Protein AF-V4QA59-F1 (afdb_monomer)

pLDDT: mean 85.65, std 18.07, range [37.56, 98.44]

Solvent-accessible surface area (backbone atoms only — not comparable to full-atom values): 6102 Å² total; per-residue (Å²): 135,88,81,85,79,88,90,87,81,89,85,83,78,74,70,64,62,62,45,48,57,50,36,52,51,51,51,56,51,48,52,49,55,28,48,52,25,47,52,52,17,49,54,25,42,53,52,18,69,70,37,90,43,71,69,56,16,42,53,26,33,50,52,14,30,51,26,22,44,50,20,19,53,50,25,49,52,47,27,61,65,23,68,82,63,17,70,73,56,20,56,53,27,46,55,50,20,53,54,29,42,53,50,21,51,52,46,40,52,53,36,45,75,76,66,98

Nearest PDB structures (foldseek):
  4tql-assembly1_A  TM=6.045E-01  e=1.015E+00  synthetic construct
  6egc-assembly1_A  TM=5.018E-01  e=4.274E+00  synthetic construct
  3zx6-assembly1_B  TM=3.216E-01  e=5.955E+00  Archaeoglobus fulgidus DSM 4304

Foldseek 3Di:
DDDDDDDPDDPPDPPQVVLAVVLVVLLVVLVVLLVVLQVQLVVLCVQLVVDPDLVSNLVSLVSSLVSLVVSLVSLVVNLVVCVVRPVVSNVVSVVSNVVSVVVSVVSVVVSVVSPD

Radius of gyration: 22.91 Å; Cα contacts (8 Å, |Δi|>4): 107; chains: 1; bounding box: 74×15×67 Å

Mean predicted aligned error: 9.07 Å

Sequence (116 aa):
MRTLLFALSGLLLLPTVATAQSAEFTYNSYKRDIKKQLDYGWEELQAADASSTQEARCRHASSAVYSYKQAAQISETMTQILSHSGGEYHDAAVAMRDAARDVAQTVENLYNQKCG

Secondary structure (DSSP, 8-state):
--PPP----SSS--HHHHHHHHHHHHHHHHHHHHHHHHHHHHHHHHHHHH-SSHHHHHHHHHHHHHHHHHHHHHHHHHHHHHTTT-HHHHHHHHHHHHHHHHHHHHHHHHHHHHH-

Structure (mmCIF, N/CA/C/O backbone):
data_AF-V4QA59-F1
#
_entry.id   AF-V4QA59-F1
#
loop_
_atom_site.group_PDB
_atom_site.id
_atom_site.type_symbol
_atom_site.label_atom_id
_atom_site.label_alt_id
_atom_site.label_comp_id
_atom_site.label_asym_id
_atom_site.label_entity_id
_atom_site.label_seq_id
_atom_site.pdbx_PDB_ins_code
_atom_site.Cartn_x
_atom_site.Cartn_y
_atom_site.Cartn_z
_atom_site.occupancy
_atom_site.B_iso_or_equiv
_atom_site.auth_seq_id
_atom_site.auth_comp_id
_atom_site.auth_asym_id
_atom_site.auth_atom_id
_atom_site.pdbx_PDB_model_num
ATOM 1 N N . MET A 1 1 ? 55.528 -3.907 -46.082 1.00 37.56 1 MET A N 1
ATOM 2 C CA . MET A 1 1 ? 54.963 -3.498 -44.778 1.00 37.56 1 MET A CA 1
ATOM 3 C C . MET A 1 1 ? 53.474 -3.247 -44.976 1.00 37.56 1 MET A C 1
ATOM 5 O O . MET A 1 1 ? 53.131 -2.409 -45.796 1.00 37.56 1 MET A O 1
ATOM 9 N N . ARG A 1 2 ? 52.610 -4.052 -44.343 1.00 40.03 2 ARG A N 1
ATOM 10 C CA . ARG A 1 2 ? 51.141 -3.954 -44.410 1.00 40.03 2 ARG A CA 1
ATOM 11 C C . ARG A 1 2 ? 50.679 -2.945 -43.357 1.00 40.03 2 ARG A C 1
ATOM 13 O O . ARG A 1 2 ? 50.835 -3.210 -42.170 1.00 40.03 2 ARG A O 1
ATOM 20 N N . THR A 1 3 ? 50.165 -1.801 -43.784 1.00 43.47 3 THR A N 1
ATOM 21 C CA . THR A 1 3 ? 49.549 -0.803 -42.905 1.00 43.47 3 THR A CA 1
ATOM 22 C C . THR A 1 3 ? 48.129 -1.229 -42.543 1.00 43.47 3 THR A C 1
ATOM 24 O O . THR A 1 3 ? 47.349 -1.658 -43.391 1.00 43.47 3 THR A O 1
ATOM 27 N N . LEU A 1 4 ? 47.857 -1.163 -41.241 1.00 44.94 4 LEU A N 1
ATOM 28 C CA . LEU A 1 4 ? 46.646 -1.589 -40.557 1.00 44.94 4 LEU A CA 1
ATOM 29 C C . LEU A 1 4 ? 45.399 -0.847 -41.057 1.00 44.94 4 LEU A C 1
ATOM 31 O O . LEU A 1 4 ? 45.304 0.373 -40.958 1.00 44.94 4 LEU A O 1
ATOM 35 N N . LEU A 1 5 ? 44.420 -1.620 -41.517 1.00 51.34 5 LEU A N 1
ATOM 36 C CA . LEU A 1 5 ? 43.001 -1.293 -41.408 1.00 51.34 5 LEU A CA 1
ATOM 37 C C . LEU A 1 5 ? 42.473 -1.933 -40.114 1.00 51.34 5 LEU A C 1
ATOM 39 O O . LEU A 1 5 ? 43.047 -2.915 -39.649 1.00 51.34 5 LEU A O 1
ATOM 43 N N . PHE A 1 6 ? 41.356 -1.405 -39.609 1.00 51.38 6 PHE A N 1
ATOM 44 C CA . PHE A 1 6 ? 40.542 -1.882 -38.476 1.00 51.38 6 PHE A CA 1
ATOM 45 C C . PHE A 1 6 ? 40.873 -1.316 -37.090 1.00 51.38 6 PHE A C 1
ATOM 47 O O . PHE A 1 6 ? 41.522 -1.959 -36.277 1.00 51.38 6 PHE A O 1
ATOM 54 N N . ALA A 1 7 ? 40.294 -0.151 -36.784 1.00 44.59 7 ALA A N 1
ATOM 55 C CA . ALA A 1 7 ? 39.834 0.189 -35.432 1.00 44.59 7 ALA A CA 1
ATOM 56 C C . ALA A 1 7 ? 38.856 1.381 -35.485 1.00 44.59 7 ALA A C 1
ATOM 58 O O . ALA A 1 7 ? 39.140 2.457 -34.972 1.00 44.59 7 ALA A O 1
ATOM 59 N N . LEU A 1 8 ? 37.713 1.231 -36.162 1.00 44.81 8 LEU A N 1
ATOM 60 C CA . LEU A 1 8 ? 36.690 2.286 -36.209 1.00 44.81 8 LEU A CA 1
ATOM 61 C C . LEU A 1 8 ? 35.286 1.673 -36.249 1.00 44.81 8 LEU A C 1
ATOM 63 O O . LEU A 1 8 ? 34.542 1.807 -37.214 1.00 44.81 8 LEU A O 1
ATOM 67 N N . SER A 1 9 ? 34.941 0.904 -35.215 1.00 47.12 9 SER A N 1
ATOM 68 C CA . SER A 1 9 ? 33.585 0.342 -35.062 1.00 47.12 9 SER A CA 1
ATOM 69 C C . SER A 1 9 ? 33.129 0.185 -33.602 1.00 47.12 9 SER A C 1
ATOM 71 O O . SER A 1 9 ? 32.112 -0.443 -33.346 1.00 47.12 9 SER A O 1
ATOM 73 N N . GLY A 1 10 ? 33.849 0.750 -32.626 1.00 46.28 10 GLY A N 1
ATOM 74 C CA . GLY A 1 10 ? 33.591 0.505 -31.197 1.00 46.28 10 GLY A CA 1
ATOM 75 C C . GLY A 1 10 ? 32.707 1.520 -30.460 1.00 46.28 10 GLY A C 1
ATOM 76 O O . GLY A 1 10 ? 32.649 1.456 -29.239 1.00 46.28 10 GLY A O 1
ATOM 77 N N . LEU A 1 11 ? 32.070 2.486 -31.136 1.00 46.62 11 LEU A N 1
ATOM 78 C CA . LEU A 1 11 ? 31.569 3.707 -30.472 1.00 46.62 11 LEU A CA 1
ATOM 79 C C . LEU A 1 11 ? 30.084 4.037 -30.707 1.00 46.62 11 LEU A C 1
ATOM 81 O O . LEU A 1 11 ? 29.709 5.203 -30.675 1.00 46.62 11 LEU A O 1
ATOM 85 N N . LEU A 1 12 ? 29.224 3.035 -30.931 1.00 47.12 12 LEU A N 1
ATOM 86 C CA . LEU A 1 12 ? 27.797 3.274 -31.229 1.00 47.12 12 LEU A CA 1
ATOM 87 C C . LEU A 1 12 ? 26.776 2.462 -30.405 1.00 47.12 12 LEU A C 1
ATOM 89 O O . LEU A 1 12 ? 25.611 2.418 -30.779 1.00 47.12 12 LEU A O 1
ATOM 93 N N . LEU A 1 13 ? 27.149 1.866 -29.263 1.00 51.84 13 LEU A N 1
ATOM 94 C CA . LEU A 1 13 ? 26.211 1.057 -28.450 1.00 51.84 13 LEU A CA 1
ATOM 95 C C . LEU A 1 13 ? 25.981 1.533 -27.002 1.00 51.84 13 LEU A C 1
ATOM 97 O O . LEU A 1 13 ? 25.401 0.799 -26.211 1.00 51.84 13 LEU A O 1
ATOM 101 N N . LEU A 1 14 ? 26.390 2.748 -26.625 1.00 49.91 14 LEU A N 1
ATOM 102 C CA . LEU A 1 14 ? 26.378 3.162 -25.211 1.00 49.91 14 LEU A CA 1
ATOM 103 C C . LEU A 1 14 ? 25.165 3.947 -24.650 1.00 49.91 14 LEU A C 1
ATOM 105 O O . LEU A 1 14 ? 25.214 4.239 -23.457 1.00 49.91 14 LEU A O 1
ATOM 109 N N . PRO A 1 15 ? 24.059 4.262 -25.360 1.00 52.00 15 PRO A N 1
ATOM 110 C CA . PRO A 1 15 ? 22.941 4.935 -24.692 1.00 52.00 15 PRO A CA 1
ATOM 111 C C . PRO A 1 15 ? 22.009 3.986 -23.916 1.00 52.00 15 PRO A C 1
ATOM 113 O O . PRO A 1 15 ? 21.395 4.414 -22.946 1.00 52.00 15 PRO A O 1
ATOM 116 N N . THR A 1 16 ? 21.903 2.705 -24.288 1.00 52.84 16 THR A N 1
ATOM 117 C CA . THR A 1 16 ? 20.863 1.799 -23.752 1.00 52.84 16 THR A CA 1
ATOM 118 C C . THR A 1 16 ? 21.141 1.278 -22.342 1.00 52.84 16 THR A C 1
ATOM 120 O O . THR A 1 16 ? 20.211 1.090 -21.561 1.00 52.84 16 THR A O 1
ATOM 123 N N . VAL A 1 17 ? 22.409 1.064 -21.980 1.00 54.88 17 VAL A N 1
ATOM 124 C CA . VAL A 1 17 ? 22.768 0.500 -20.664 1.00 54.88 17 VAL A CA 1
ATOM 125 C C . VAL A 1 17 ? 22.586 1.536 -19.547 1.00 54.88 17 VAL A C 1
ATOM 127 O O . VAL A 1 17 ? 22.092 1.211 -18.470 1.00 54.88 17 VAL A O 1
ATOM 130 N N . ALA A 1 18 ? 22.913 2.805 -19.819 1.00 58.88 18 ALA A N 1
ATOM 131 C CA . ALA A 1 18 ? 22.778 3.893 -18.850 1.00 58.88 18 ALA A CA 1
ATOM 132 C C . ALA A 1 18 ? 21.308 4.211 -18.517 1.00 58.88 18 ALA A C 1
ATOM 134 O O . ALA A 1 18 ? 20.990 4.515 -17.368 1.00 58.88 18 ALA A O 1
ATOM 135 N N . THR A 1 19 ? 20.401 4.105 -19.495 1.00 58.97 19 THR A N 1
ATOM 136 C CA . THR A 1 19 ? 18.958 4.304 -19.277 1.00 58.97 19 THR A CA 1
ATOM 137 C C . THR A 1 19 ? 18.303 3.129 -18.554 1.00 58.97 19 THR A C 1
ATOM 139 O O . THR A 1 19 ? 17.400 3.337 -17.752 1.00 58.97 19 THR A O 1
ATOM 142 N N . ALA A 1 20 ? 18.768 1.897 -18.787 1.00 60.72 20 ALA A N 1
ATOM 143 C CA . ALA A 1 20 ? 18.256 0.723 -18.078 1.00 60.72 20 ALA A CA 1
ATOM 144 C C . ALA A 1 20 ? 18.639 0.747 -16.586 1.00 60.72 20 ALA A C 1
ATOM 146 O O . ALA A 1 20 ? 17.794 0.504 -15.726 1.00 60.72 20 ALA A O 1
ATOM 147 N N . GLN A 1 21 ? 19.884 1.126 -16.267 1.00 61.06 21 GLN A N 1
ATOM 148 C CA . GLN A 1 21 ? 20.360 1.211 -14.883 1.00 61.06 21 GLN A CA 1
ATOM 149 C C . GLN A 1 21 ? 19.664 2.330 -14.086 1.00 61.06 21 GLN A C 1
ATOM 151 O O . GLN A 1 21 ? 19.443 2.187 -12.882 1.00 61.06 21 GLN A O 1
ATOM 156 N N . SER A 1 22 ? 19.278 3.431 -14.743 1.00 80.62 22 SER A N 1
ATOM 157 C CA . SER A 1 22 ? 18.504 4.494 -14.093 1.00 80.62 22 SER A CA 1
ATOM 158 C C . SER A 1 22 ? 17.048 4.084 -13.850 1.00 80.62 22 SER A C 1
ATOM 160 O O . SER A 1 22 ? 16.535 4.331 -12.760 1.00 80.62 22 SER A O 1
ATOM 162 N N . ALA A 1 23 ? 16.406 3.394 -14.800 1.00 85.81 23 ALA A N 1
ATOM 163 C CA . ALA A 1 23 ? 15.044 2.882 -14.641 1.00 85.81 23 ALA A CA 1
ATOM 164 C C . ALA A 1 23 ? 14.940 1.830 -13.524 1.00 85.81 23 ALA A C 1
ATOM 166 O O . ALA A 1 23 ? 14.039 1.911 -12.688 1.00 85.81 23 ALA A O 1
ATOM 167 N N . GLU A 1 24 ? 15.890 0.894 -13.456 1.00 89.50 24 GLU A N 1
ATOM 168 C CA . GLU A 1 24 ? 15.953 -0.112 -12.391 1.00 89.50 24 GLU A CA 1
ATOM 169 C C . GLU A 1 24 ? 16.120 0.534 -11.009 1.00 89.50 24 GLU A C 1
ATOM 171 O O . GLU A 1 24 ? 15.420 0.179 -10.055 1.00 89.50 24 GLU A O 1
ATOM 176 N N . PHE A 1 25 ? 17.033 1.505 -10.888 1.00 90.62 25 PHE A N 1
ATOM 177 C CA . PHE A 1 25 ? 17.242 2.231 -9.638 1.00 90.62 25 PHE A CA 1
ATOM 178 C C . PHE A 1 25 ? 15.967 2.959 -9.196 1.00 90.62 25 PHE A C 1
ATOM 180 O O . PHE A 1 25 ? 15.550 2.828 -8.042 1.00 90.62 25 PHE A O 1
ATOM 187 N N . THR A 1 26 ? 15.318 3.679 -10.117 1.00 90.81 26 THR A N 1
ATOM 188 C CA . THR A 1 26 ? 14.044 4.356 -9.863 1.00 90.81 26 THR A CA 1
ATOM 189 C C . THR A 1 26 ? 12.985 3.358 -9.401 1.00 90.81 26 THR A C 1
ATOM 191 O O . THR A 1 26 ? 12.420 3.534 -8.321 1.00 90.81 26 THR A O 1
ATOM 194 N N . TYR A 1 27 ? 12.759 2.279 -10.152 1.00 92.94 27 TYR A N 1
ATOM 195 C CA . TYR A 1 27 ? 11.784 1.247 -9.804 1.00 92.94 27 TYR A CA 1
ATOM 196 C C . TYR A 1 27 ? 12.029 0.672 -8.403 1.00 92.94 27 TYR A C 1
ATOM 198 O O . TYR A 1 27 ? 11.120 0.630 -7.575 1.00 92.94 27 TYR A O 1
ATOM 206 N N . ASN A 1 28 ? 13.270 0.291 -8.091 1.00 94.19 28 ASN A N 1
ATOM 207 C CA . ASN A 1 28 ? 13.616 -0.291 -6.796 1.00 94.19 28 ASN A CA 1
ATOM 208 C C . ASN A 1 28 ? 13.488 0.703 -5.629 1.00 94.19 28 ASN A C 1
ATOM 210 O O . ASN A 1 28 ? 13.162 0.286 -4.513 1.00 94.19 28 ASN A O 1
ATOM 214 N N . SER A 1 29 ? 13.721 1.999 -5.862 1.00 95.62 29 SER A N 1
ATOM 215 C CA . SER A 1 29 ? 13.488 3.042 -4.857 1.00 95.62 29 SER A CA 1
ATOM 216 C C . SER A 1 29 ? 11.998 3.164 -4.539 1.00 95.62 29 SER A C 1
ATOM 218 O O . SER A 1 29 ? 11.599 2.981 -3.391 1.00 95.62 29 SER A O 1
ATOM 220 N N . TYR A 1 30 ? 11.162 3.372 -5.559 1.00 96.12 30 TYR A N 1
ATOM 221 C CA . TYR A 1 30 ? 9.714 3.509 -5.382 1.00 96.12 30 TYR A CA 1
ATOM 222 C C . TYR A 1 30 ? 9.082 2.243 -4.800 1.00 96.12 30 TYR A C 1
ATOM 224 O O . TYR A 1 30 ? 8.272 2.323 -3.880 1.00 96.12 30 TYR A O 1
ATOM 232 N N . LYS A 1 31 ? 9.502 1.058 -5.259 1.00 96.62 31 LYS A N 1
ATOM 233 C CA . LYS A 1 31 ? 9.062 -0.230 -4.707 1.00 96.62 31 LYS A CA 1
ATOM 234 C C . LYS A 1 31 ? 9.304 -0.329 -3.199 1.00 96.62 31 LYS A C 1
ATOM 236 O O . LYS A 1 31 ? 8.474 -0.885 -2.481 1.00 96.62 31 LYS A O 1
ATOM 241 N N . ARG A 1 32 ? 10.427 0.200 -2.703 1.00 98.00 32 ARG A N 1
ATOM 242 C CA . ARG A 1 32 ? 10.742 0.218 -1.267 1.00 98.00 32 ARG A CA 1
ATOM 243 C C . ARG A 1 32 ? 9.797 1.131 -0.493 1.00 98.00 32 ARG A C 1
ATOM 245 O O . ARG A 1 32 ? 9.316 0.733 0.565 1.00 98.00 32 ARG A O 1
ATOM 252 N N . ASP A 1 33 ? 9.508 2.310 -1.031 1.00 97.94 33 ASP A N 1
ATOM 253 C CA . ASP A 1 33 ? 8.599 3.270 -0.402 1.00 97.94 33 ASP A CA 1
ATOM 254 C C . ASP A 1 33 ? 7.157 2.755 -0.386 1.00 97.94 33 ASP A C 1
ATOM 256 O O . ASP A 1 33 ? 6.489 2.829 0.645 1.00 97.94 33 ASP A O 1
ATOM 260 N N . ILE A 1 34 ? 6.707 2.141 -1.484 1.00 97.88 34 ILE A N 1
ATOM 261 C CA . ILE A 1 34 ? 5.412 1.453 -1.567 1.00 97.88 34 ILE A CA 1
ATOM 262 C C . ILE A 1 34 ? 5.352 0.353 -0.512 1.00 97.88 34 ILE A C 1
ATOM 264 O O . ILE A 1 34 ? 4.426 0.335 0.293 1.00 97.88 34 ILE A O 1
ATOM 268 N N . LYS A 1 35 ? 6.364 -0.524 -0.456 1.00 97.50 35 LYS A N 1
ATOM 269 C CA . LYS A 1 35 ? 6.423 -1.595 0.545 1.00 97.50 35 LYS A CA 1
ATOM 270 C C . LYS A 1 35 ? 6.334 -1.049 1.969 1.00 97.50 35 LYS A C 1
ATOM 272 O O . LYS A 1 35 ? 5.571 -1.586 2.760 1.00 97.50 35 LYS A O 1
ATOM 277 N N . LYS A 1 36 ? 7.051 0.031 2.283 1.00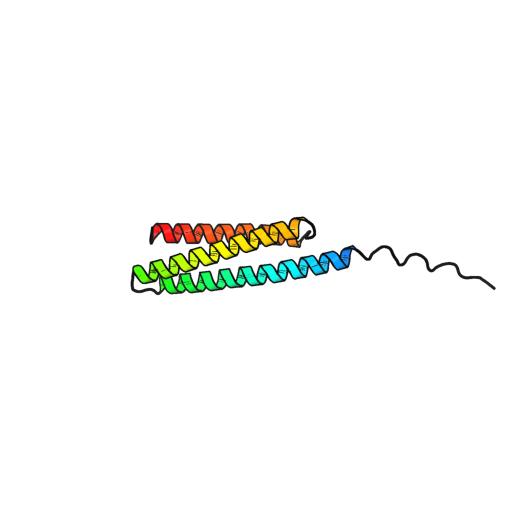 98.25 36 LYS A N 1
ATOM 278 C CA . LYS A 1 36 ? 6.988 0.666 3.604 1.00 98.25 36 LYS A CA 1
ATOM 279 C C . LYS A 1 36 ? 5.562 1.094 3.969 1.00 98.25 36 LYS A C 1
ATOM 281 O O . LYS A 1 36 ? 5.141 0.877 5.099 1.00 98.25 36 LYS A O 1
ATOM 286 N N . GLN A 1 37 ? 4.824 1.684 3.028 1.00 98.38 37 GLN A N 1
ATOM 287 C CA . GLN A 1 37 ? 3.430 2.077 3.260 1.00 98.38 37 GLN A CA 1
ATOM 288 C C . GLN A 1 37 ? 2.494 0.867 3.391 1.00 98.38 37 GLN A C 1
ATOM 290 O O . GLN A 1 37 ? 1.605 0.880 4.237 1.00 98.38 37 GLN A O 1
ATOM 295 N N . LEU A 1 38 ? 2.707 -0.188 2.595 1.00 97.44 38 LEU A N 1
ATOM 296 C CA . LEU A 1 38 ? 1.935 -1.432 2.694 1.00 97.44 38 LEU A CA 1
ATOM 297 C C . LEU A 1 38 ? 2.158 -2.142 4.035 1.00 97.44 38 LEU A C 1
ATOM 299 O O . LEU A 1 38 ? 1.192 -2.602 4.639 1.00 97.44 38 LEU A O 1
ATOM 303 N N . ASP A 1 39 ? 3.408 -2.210 4.498 1.00 98.00 39 ASP A N 1
ATOM 304 C CA . ASP A 1 39 ? 3.769 -2.818 5.781 1.00 98.00 39 ASP A CA 1
ATOM 305 C C . ASP A 1 39 ? 3.135 -2.035 6.939 1.00 98.00 39 ASP A C 1
ATOM 307 O O . ASP A 1 39 ? 2.473 -2.624 7.789 1.00 98.00 39 ASP A O 1
ATOM 311 N N . TYR A 1 40 ? 3.247 -0.703 6.926 1.00 98.31 40 TYR A N 1
ATOM 312 C CA . TYR A 1 40 ? 2.630 0.141 7.951 1.00 98.31 40 TYR A CA 1
ATOM 313 C C . TYR A 1 40 ? 1.094 0.035 7.941 1.00 98.31 40 TYR A C 1
ATOM 315 O O . TYR A 1 40 ? 0.471 -0.136 8.987 1.00 98.31 40 TYR A O 1
ATOM 323 N N . GLY A 1 41 ? 0.467 0.044 6.759 1.00 97.94 41 GLY A N 1
ATOM 324 C CA . GLY A 1 41 ? -0.976 -0.171 6.635 1.00 97.94 41 GLY A CA 1
ATOM 325 C C . GLY A 1 41 ? -1.425 -1.535 7.167 1.00 97.94 41 GLY A C 1
ATOM 326 O O . GLY A 1 41 ? -2.488 -1.640 7.780 1.00 97.94 41 GLY A O 1
ATOM 327 N N . TRP A 1 42 ? -0.602 -2.569 6.985 1.00 97.69 42 TRP A N 1
ATOM 328 C CA . TRP A 1 42 ? -0.870 -3.910 7.493 1.00 97.69 42 TRP A CA 1
ATOM 329 C C . TRP A 1 42 ? -0.782 -3.983 9.021 1.00 97.69 42 TRP A C 1
ATOM 331 O O . TRP A 1 42 ? -1.672 -4.549 9.656 1.00 97.69 42 TRP A O 1
ATOM 341 N N . GLU A 1 43 ? 0.241 -3.372 9.620 1.00 98.38 43 GLU A N 1
ATOM 342 C CA . GLU A 1 43 ? 0.383 -3.270 11.079 1.00 98.38 43 GLU A CA 1
ATOM 343 C C . GLU A 1 43 ? -0.820 -2.554 11.714 1.00 98.38 43 GLU A C 1
ATOM 345 O O . GLU A 1 43 ? -1.377 -3.020 12.710 1.00 98.38 43 GLU A O 1
ATOM 350 N N . GLU A 1 44 ? -1.286 -1.465 11.099 1.00 98.19 44 GLU A N 1
ATOM 351 C CA . GLU A 1 44 ? -2.470 -0.730 11.552 1.00 98.19 44 GLU A CA 1
ATOM 352 C C . GLU A 1 44 ? -3.761 -1.562 11.411 1.00 98.19 44 GLU A C 1
ATOM 354 O O . GLU A 1 44 ? -4.611 -1.531 12.301 1.00 98.19 44 GLU A O 1
ATOM 359 N N . LEU A 1 45 ? -3.914 -2.379 10.359 1.00 96.19 45 LEU A N 1
ATOM 360 C CA . LEU A 1 45 ? -5.045 -3.315 10.259 1.00 96.19 45 LEU A CA 1
ATOM 361 C C . LEU A 1 45 ? -5.030 -4.369 11.367 1.00 96.19 45 LEU A C 1
ATOM 363 O O . LEU A 1 45 ? -6.078 -4.668 11.942 1.00 96.19 45 LEU A O 1
ATOM 367 N N . GLN A 1 46 ? -3.859 -4.919 11.685 1.00 97.81 46 GLN A N 1
ATOM 368 C CA . GLN A 1 46 ? -3.715 -5.869 12.788 1.00 97.81 46 GLN A CA 1
ATOM 369 C C . GLN A 1 46 ? -4.046 -5.210 14.132 1.00 97.81 46 GLN A C 1
ATOM 371 O O . GLN A 1 46 ? -4.756 -5.797 14.950 1.00 97.81 46 GLN A O 1
ATOM 376 N N . ALA A 1 47 ? -3.602 -3.969 14.345 1.00 97.38 47 ALA A N 1
ATOM 377 C CA . ALA A 1 47 ? -3.950 -3.194 15.532 1.00 97.38 47 ALA A CA 1
ATOM 378 C C . ALA A 1 47 ? -5.459 -2.896 15.609 1.00 97.38 47 ALA A C 1
ATOM 380 O O . ALA A 1 47 ? -6.048 -2.953 16.692 1.00 97.38 47 ALA A O 1
ATOM 381 N N . ALA A 1 48 ? -6.112 -2.631 14.474 1.00 95.88 48 ALA A N 1
ATOM 382 C CA . ALA A 1 48 ? -7.559 -2.446 14.410 1.00 95.88 48 ALA A CA 1
ATOM 383 C C . ALA A 1 48 ? -8.321 -3.726 14.796 1.00 95.88 48 ALA A C 1
ATOM 385 O O . ALA A 1 48 ? -9.303 -3.657 15.541 1.00 95.88 48 ALA A O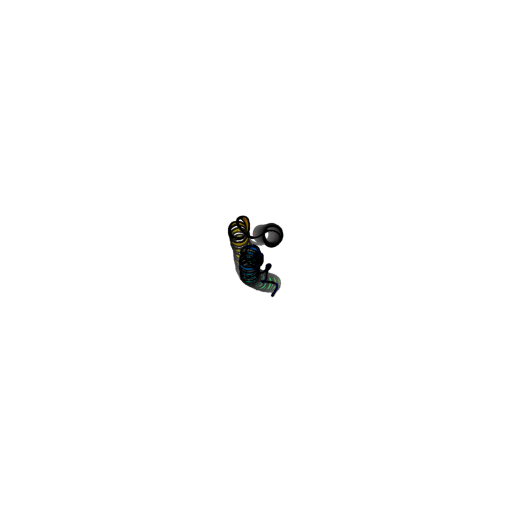 1
ATOM 386 N N . ASP A 1 49 ? -7.866 -4.889 14.328 1.00 95.38 49 ASP A N 1
ATOM 387 C CA . ASP A 1 49 ? -8.472 -6.184 14.655 1.00 95.38 49 ASP A CA 1
ATOM 388 C C . ASP A 1 49 ? -8.288 -6.547 16.137 1.00 95.38 49 ASP A C 1
ATOM 390 O O . ASP A 1 49 ? -9.242 -6.932 16.813 1.00 95.38 49 ASP A O 1
ATOM 394 N N . ALA A 1 50 ? -7.093 -6.302 16.681 1.00 96.88 50 ALA A N 1
ATOM 395 C CA . ALA A 1 50 ? -6.773 -6.527 18.090 1.00 96.88 50 ALA A CA 1
ATOM 396 C C . ALA A 1 50 ? -7.425 -5.512 19.053 1.00 96.88 50 ALA A C 1
ATOM 398 O O . ALA A 1 50 ? -7.389 -5.699 20.272 1.00 96.88 50 ALA A O 1
ATOM 399 N N . SER A 1 51 ? -8.004 -4.423 18.539 1.00 96.94 51 SER A N 1
ATOM 400 C CA . SER A 1 51 ? -8.586 -3.366 19.367 1.00 96.94 51 SER A CA 1
ATOM 401 C C . SER A 1 51 ? -9.844 -3.835 20.104 1.00 96.94 51 SER A C 1
ATOM 403 O O . SER A 1 51 ? -10.802 -4.337 19.505 1.00 96.94 51 SER A O 1
ATOM 405 N N . SER A 1 52 ? -9.866 -3.585 21.416 1.00 95.88 52 SER A N 1
ATOM 406 C CA . SER A 1 52 ? -10.983 -3.909 22.314 1.00 95.88 52 SER A CA 1
ATOM 407 C C . SER A 1 52 ? -12.096 -2.859 22.322 1.00 95.88 52 SER A C 1
ATOM 409 O O . SER A 1 52 ? -13.208 -3.154 22.758 1.00 95.88 52 SER A O 1
ATOM 411 N N . THR A 1 53 ? -11.826 -1.645 21.834 1.00 96.62 53 THR A N 1
ATOM 412 C CA . THR A 1 53 ? -12.818 -0.570 21.720 1.00 96.62 53 THR A CA 1
ATOM 413 C C . THR A 1 53 ? -13.075 -0.221 20.260 1.00 96.62 53 THR A C 1
ATOM 415 O O . THR A 1 53 ? -12.181 -0.295 19.412 1.00 96.62 53 THR A O 1
ATOM 418 N N . GLN A 1 54 ? -14.312 0.180 19.963 1.00 94.19 54 GLN A N 1
ATOM 419 C CA . GLN A 1 54 ? -14.694 0.623 18.622 1.00 94.19 54 GLN A CA 1
ATOM 420 C C . GLN A 1 54 ? -13.905 1.867 18.194 1.00 94.19 54 GLN A C 1
ATOM 422 O O . GLN A 1 54 ? -13.446 1.937 17.059 1.00 94.19 54 GLN A O 1
ATOM 427 N N . GLU A 1 55 ? -13.692 2.814 19.110 1.00 96.00 55 GLU A N 1
ATOM 428 C CA . GLU A 1 55 ? -12.922 4.032 18.845 1.00 96.00 55 GLU A CA 1
ATOM 429 C C . GLU A 1 55 ? -11.478 3.718 18.425 1.00 96.00 55 GLU A C 1
ATOM 431 O O . GLU A 1 55 ? -11.020 4.188 17.382 1.00 96.00 55 GLU A O 1
ATOM 436 N N . ALA A 1 56 ? -10.775 2.864 19.180 1.00 96.06 56 ALA A N 1
ATOM 437 C CA . ALA A 1 56 ? -9.410 2.467 18.841 1.00 96.06 56 ALA A CA 1
ATOM 438 C C . ALA A 1 56 ? -9.363 1.707 17.509 1.00 96.06 56 ALA A C 1
ATOM 440 O O . ALA A 1 56 ? -8.534 2.022 16.654 1.00 96.06 56 ALA A O 1
ATOM 441 N N . ARG A 1 57 ? -10.305 0.776 17.294 1.00 95.75 57 ARG A N 1
ATOM 442 C CA . ARG A 1 57 ? -10.433 0.037 16.033 1.00 95.75 57 ARG A CA 1
ATOM 443 C C . ARG A 1 57 ? -10.555 0.978 14.842 1.00 95.75 57 ARG A C 1
ATOM 445 O O . ARG A 1 57 ? -9.827 0.816 13.867 1.00 95.75 57 ARG A O 1
ATOM 452 N N . CYS A 1 58 ? -11.455 1.955 14.914 1.00 95.75 58 CYS A N 1
ATOM 453 C CA . CYS A 1 58 ? -11.699 2.866 13.802 1.00 95.75 58 CYS A CA 1
ATOM 454 C C . CYS A 1 58 ? -10.544 3.845 13.582 1.00 95.75 58 CYS A C 1
ATOM 456 O O . CYS A 1 58 ? -10.225 4.143 12.433 1.00 95.75 58 CYS A O 1
ATOM 458 N N . ARG A 1 59 ? -9.843 4.265 14.643 1.00 96.94 59 ARG A N 1
ATOM 459 C CA . ARG A 1 59 ? -8.605 5.043 14.505 1.00 96.94 59 ARG A CA 1
ATOM 460 C C . ARG A 1 59 ? -7.543 4.271 13.717 1.00 96.94 59 ARG A C 1
ATOM 462 O O . ARG A 1 59 ? -7.015 4.792 12.742 1.00 96.94 59 ARG A O 1
ATOM 469 N N . HIS A 1 60 ? -7.264 3.031 14.116 1.00 97.56 60 HIS A N 1
ATOM 470 C CA . HIS A 1 60 ? -6.279 2.176 13.450 1.00 97.56 60 HIS A CA 1
ATOM 471 C C . HIS A 1 60 ? -6.694 1.831 12.011 1.00 97.56 60 HIS A C 1
ATOM 473 O O . HIS A 1 60 ? -5.901 1.953 11.082 1.00 97.56 60 HIS A O 1
ATOM 479 N N . ALA A 1 61 ? -7.970 1.511 11.782 1.00 96.25 61 ALA A N 1
ATOM 480 C CA . ALA A 1 61 ? -8.474 1.249 10.438 1.00 96.25 61 ALA A CA 1
ATOM 481 C C . ALA A 1 61 ? -8.384 2.492 9.525 1.00 96.25 61 ALA A C 1
ATOM 483 O O . ALA A 1 61 ? -8.012 2.362 8.361 1.00 96.25 61 ALA A O 1
ATOM 484 N N . SER A 1 62 ? -8.630 3.701 10.045 1.00 96.69 62 SER A N 1
ATOM 485 C CA . SER A 1 62 ? -8.413 4.947 9.295 1.00 96.69 62 SER A CA 1
ATOM 486 C C . SER A 1 62 ? -6.934 5.165 8.947 1.00 96.69 62 SER A C 1
ATOM 488 O O . SER A 1 62 ? -6.627 5.583 7.828 1.00 96.69 62 SER A O 1
ATOM 490 N N . SER A 1 63 ? -6.009 4.878 9.870 1.00 97.88 63 SER A N 1
ATOM 491 C CA . SER A 1 63 ? -4.560 4.944 9.610 1.00 97.88 63 SER A CA 1
ATOM 492 C C . SER A 1 63 ? -4.121 3.933 8.548 1.00 97.88 63 SER A C 1
ATOM 494 O O . SER A 1 63 ? -3.316 4.259 7.669 1.00 97.88 63 SER A O 1
ATOM 496 N N . ALA A 1 64 ? -4.689 2.725 8.570 1.00 97.69 64 ALA A N 1
ATOM 497 C CA . ALA A 1 64 ? -4.455 1.726 7.538 1.00 97.69 64 ALA A CA 1
ATOM 498 C C . ALA A 1 64 ? -4.913 2.220 6.159 1.00 97.69 64 ALA A C 1
ATOM 500 O O . ALA A 1 64 ? -4.130 2.191 5.210 1.00 97.69 64 ALA A O 1
ATOM 501 N N . VAL A 1 65 ? -6.146 2.739 6.052 1.00 97.50 65 VAL A N 1
ATOM 502 C CA . VAL A 1 65 ? -6.677 3.319 4.803 1.00 97.50 65 VAL A CA 1
ATOM 503 C C . VAL A 1 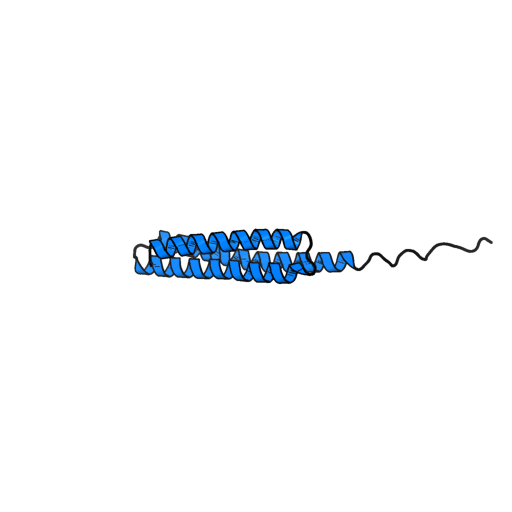65 ? -5.750 4.404 4.266 1.00 97.50 65 VAL A C 1
ATOM 505 O O . VAL A 1 65 ? -5.413 4.388 3.081 1.00 97.50 65 VAL A O 1
ATOM 508 N N . TYR A 1 66 ? -5.306 5.326 5.125 1.00 97.69 66 TYR A N 1
ATOM 509 C CA . TYR A 1 66 ? -4.371 6.379 4.734 1.00 97.69 66 TYR A CA 1
ATOM 510 C C . TYR A 1 66 ? -3.086 5.799 4.128 1.00 97.69 66 TYR A C 1
ATOM 512 O O . TYR A 1 66 ? -2.685 6.184 3.031 1.00 97.69 66 TYR A O 1
ATOM 520 N N . SER A 1 67 ? -2.482 4.819 4.795 1.00 98.25 67 SER A N 1
ATOM 521 C CA . SER A 1 67 ? -1.219 4.205 4.369 1.00 98.25 67 SER A CA 1
ATOM 522 C C . SER A 1 67 ? -1.349 3.483 3.028 1.00 98.25 67 SER A C 1
ATOM 524 O O . SER A 1 67 ? -0.528 3.676 2.130 1.00 98.25 67 SER A O 1
ATOM 526 N N . TYR A 1 68 ? -2.426 2.720 2.827 1.00 97.69 68 TYR A N 1
ATOM 527 C CA . TYR A 1 68 ? -2.678 2.073 1.540 1.00 97.69 68 TYR A CA 1
ATOM 528 C C . TYR A 1 68 ? -2.960 3.082 0.417 1.00 97.69 68 TYR A C 1
ATOM 530 O O . TYR A 1 68 ? -2.474 2.897 -0.700 1.00 97.69 68 TYR A O 1
ATOM 538 N N . LYS A 1 69 ? -3.657 4.193 0.698 1.00 97.88 69 LYS A N 1
ATOM 539 C CA . LYS A 1 69 ? -3.820 5.289 -0.273 1.00 97.88 69 LYS A CA 1
ATOM 540 C C . LYS A 1 69 ? -2.484 5.942 -0.635 1.00 97.88 69 LYS A C 1
ATOM 542 O O . LYS A 1 69 ? -2.252 6.213 -1.812 1.00 97.88 69 LYS A O 1
ATOM 547 N N . GLN A 1 70 ? -1.580 6.127 0.329 1.00 98.44 70 GLN A N 1
ATOM 548 C CA . GLN A 1 70 ? -0.222 6.604 0.050 1.00 98.44 70 GLN A CA 1
ATOM 549 C C . GLN A 1 70 ? 0.547 5.618 -0.840 1.00 98.44 70 GLN A C 1
ATOM 551 O O . GLN A 1 70 ? 1.189 6.039 -1.800 1.00 98.44 70 GLN A O 1
ATOM 556 N N . ALA A 1 71 ? 0.454 4.308 -0.579 1.00 97.81 71 ALA A N 1
ATOM 557 C CA . ALA A 1 71 ? 1.068 3.285 -1.430 1.00 97.81 71 ALA A CA 1
ATOM 558 C C . ALA A 1 71 ? 0.564 3.378 -2.884 1.00 97.81 71 ALA A C 1
ATOM 560 O O . ALA A 1 71 ? 1.368 3.375 -3.820 1.00 97.81 71 ALA A O 1
ATOM 561 N N . ALA A 1 72 ? -0.751 3.541 -3.070 1.00 97.75 72 ALA A N 1
ATOM 562 C CA . ALA A 1 72 ? -1.362 3.738 -4.382 1.00 97.75 72 ALA A CA 1
ATOM 563 C C . ALA A 1 72 ? -0.839 5.012 -5.078 1.00 97.75 72 ALA A C 1
ATOM 565 O O . ALA A 1 72 ? -0.373 4.944 -6.213 1.00 97.75 72 ALA A O 1
ATOM 566 N N . GLN A 1 73 ? -0.791 6.155 -4.395 1.00 98.06 73 GLN A N 1
ATOM 567 C CA . GLN A 1 73 ? -0.276 7.405 -4.978 1.00 98.06 73 GLN A CA 1
ATOM 568 C C . GLN A 1 73 ? 1.208 7.326 -5.377 1.00 98.06 73 GLN A C 1
ATOM 570 O O . GLN A 1 73 ? 1.610 7.805 -6.443 1.00 98.06 73 GLN A O 1
ATOM 575 N N . ILE A 1 74 ? 2.043 6.694 -4.547 1.00 97.25 74 ILE A N 1
ATOM 576 C CA . ILE A 1 74 ? 3.469 6.500 -4.848 1.00 97.25 74 ILE A CA 1
ATOM 577 C C . ILE A 1 74 ? 3.626 5.615 -6.093 1.00 97.25 74 ILE A C 1
ATOM 579 O O . ILE A 1 74 ? 4.436 5.915 -6.972 1.00 97.25 74 ILE A O 1
ATOM 583 N N . SER A 1 75 ? 2.824 4.555 -6.209 1.00 95.75 75 SER A N 1
ATOM 584 C CA . SER A 1 75 ? 2.838 3.668 -7.377 1.00 95.75 75 SER A CA 1
ATOM 585 C C . SER A 1 75 ? 2.353 4.342 -8.670 1.00 95.75 75 SER A C 1
ATOM 587 O O . SER A 1 75 ? 2.896 4.077 -9.7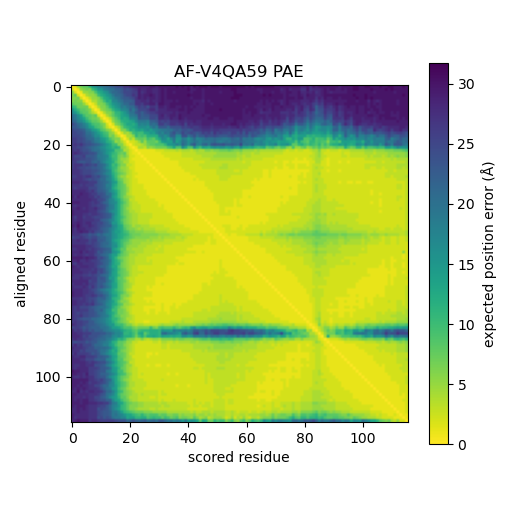47 1.00 95.75 75 SER A O 1
ATOM 589 N N . GLU A 1 76 ? 1.406 5.281 -8.584 1.00 96.25 76 GLU A N 1
ATOM 590 C CA . GLU A 1 76 ? 1.001 6.122 -9.717 1.00 96.25 76 GLU A CA 1
ATOM 591 C C . GLU A 1 76 ? 2.156 7.010 -10.183 1.00 96.25 76 GLU A C 1
ATOM 593 O O . GLU A 1 76 ? 2.454 7.064 -11.377 1.00 96.25 76 GLU A O 1
ATOM 598 N N . THR A 1 77 ? 2.863 7.633 -9.237 1.00 94.81 77 THR A N 1
ATOM 599 C CA . THR A 1 77 ? 4.040 8.465 -9.526 1.00 94.81 77 THR A CA 1
ATOM 600 C C . THR A 1 77 ? 5.150 7.644 -10.186 1.00 94.81 77 THR A C 1
ATOM 602 O O . THR A 1 77 ? 5.705 8.052 -11.207 1.00 94.81 77 THR A O 1
ATOM 605 N N . MET A 1 78 ? 5.437 6.450 -9.657 1.00 94.50 78 MET A N 1
ATOM 606 C CA . MET A 1 78 ? 6.397 5.514 -10.249 1.00 94.50 78 MET A CA 1
ATOM 607 C C . MET A 1 78 ? 6.034 5.184 -11.705 1.00 94.50 78 MET A C 1
ATOM 609 O O . MET A 1 78 ? 6.896 5.220 -12.583 1.00 94.50 78 MET A O 1
ATOM 613 N N . THR A 1 79 ? 4.754 4.909 -11.972 1.00 93.69 79 THR A N 1
ATOM 614 C CA . THR A 1 79 ? 4.255 4.585 -13.317 1.00 93.69 79 THR A CA 1
ATOM 615 C C . THR A 1 79 ? 4.454 5.747 -14.292 1.00 93.69 79 THR A C 1
ATOM 617 O O . THR A 1 79 ? 4.901 5.530 -15.419 1.00 93.69 79 THR A O 1
ATOM 620 N N . GLN A 1 80 ? 4.157 6.979 -13.861 1.00 92.00 80 GLN A N 1
ATOM 621 C CA . GLN A 1 80 ? 4.345 8.185 -14.674 1.00 92.00 80 GLN A CA 1
ATOM 622 C C . GLN A 1 80 ? 5.818 8.390 -15.038 1.00 92.00 80 GLN A C 1
ATOM 624 O O . GLN A 1 80 ? 6.133 8.596 -16.208 1.00 92.00 80 GLN A O 1
ATOM 629 N N . ILE A 1 81 ? 6.726 8.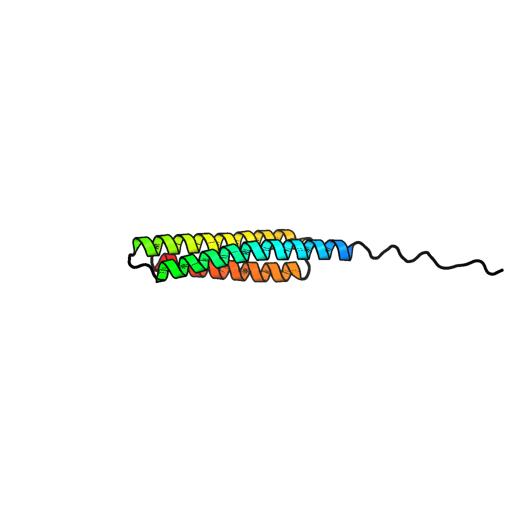258 -14.068 1.00 89.50 81 ILE A N 1
ATOM 630 C CA . ILE A 1 81 ? 8.167 8.434 -14.296 1.00 89.50 81 ILE A CA 1
ATOM 631 C C . ILE A 1 81 ? 8.707 7.370 -15.255 1.00 89.50 81 ILE A C 1
ATOM 633 O O . ILE A 1 81 ? 9.433 7.693 -16.194 1.00 89.50 81 ILE A O 1
ATOM 637 N N . LEU A 1 82 ? 8.331 6.105 -15.054 1.00 90.00 82 LEU A N 1
ATOM 638 C CA . LEU A 1 82 ? 8.838 4.996 -15.863 1.00 90.00 82 LEU A CA 1
ATOM 639 C C . LEU A 1 82 ? 8.194 4.911 -17.254 1.00 90.00 82 LEU A C 1
ATOM 641 O O . LEU A 1 82 ? 8.719 4.206 -18.110 1.00 90.00 82 LEU A O 1
ATOM 645 N N . SER A 1 83 ? 7.116 5.653 -17.530 1.00 86.81 83 SER A N 1
ATOM 646 C CA . SER A 1 83 ? 6.472 5.667 -18.855 1.00 86.81 83 SER A CA 1
ATOM 647 C C . SER A 1 83 ? 7.384 6.163 -19.987 1.00 86.81 83 SER A C 1
ATOM 649 O O . SER A 1 83 ? 7.188 5.799 -21.145 1.00 86.81 83 SER A O 1
ATOM 651 N N . HIS A 1 84 ? 8.407 6.960 -19.665 1.00 75.31 84 HIS A N 1
ATOM 652 C CA . HIS A 1 84 ? 9.282 7.593 -20.656 1.00 75.31 84 HIS A CA 1
ATOM 653 C C . HIS A 1 84 ? 10.600 6.845 -20.911 1.00 75.31 84 HIS A C 1
ATOM 655 O O . HIS A 1 84 ? 11.295 7.150 -21.879 1.00 75.31 84 HIS A O 1
ATOM 661 N N . SER A 1 85 ? 10.969 5.888 -20.057 1.00 65.56 85 SER A N 1
ATOM 662 C CA . SER A 1 85 ? 12.303 5.263 -20.074 1.00 65.56 85 SER A CA 1
ATOM 663 C C . SER A 1 85 ? 12.339 3.823 -19.551 1.00 65.56 85 SER A C 1
ATOM 665 O O . SER A 1 85 ? 13.408 3.218 -19.507 1.00 65.56 85 SER A O 1
ATOM 667 N N . GLY A 1 86 ? 11.193 3.275 -19.136 1.00 62.62 86 GLY A N 1
ATOM 668 C CA . GLY A 1 86 ? 11.140 2.138 -18.226 1.00 62.62 86 GLY A CA 1
ATOM 669 C C . GLY A 1 86 ? 10.863 0.771 -18.831 1.00 62.62 86 GLY A C 1
ATOM 670 O O . GLY A 1 86 ? 11.003 -0.177 -18.080 1.00 62.62 86 GLY A O 1
ATOM 671 N N . GLY A 1 87 ? 10.491 0.620 -20.110 1.00 76.62 87 GLY A N 1
ATOM 672 C CA . GLY A 1 87 ? 10.259 -0.697 -20.741 1.00 76.62 87 GLY A CA 1
ATOM 673 C C . GLY A 1 87 ? 9.569 -1.718 -19.814 1.00 76.62 87 GLY A C 1
ATOM 674 O O . GLY A 1 87 ? 8.455 -1.485 -19.359 1.00 76.62 87 GLY A O 1
ATOM 675 N N . GLU A 1 88 ? 10.276 -2.794 -19.453 1.00 81.44 88 GLU A N 1
ATOM 676 C CA . GLU A 1 88 ? 9.812 -3.831 -18.509 1.00 81.44 88 GLU A CA 1
ATOM 677 C C . GLU A 1 88 ? 9.457 -3.313 -17.096 1.00 81.44 88 GLU A C 1
ATOM 679 O O . GLU A 1 88 ? 8.518 -3.795 -16.461 1.00 81.44 88 GLU A O 1
ATOM 684 N N . TYR A 1 89 ? 10.166 -2.296 -16.600 1.00 88.81 89 TYR A N 1
ATOM 685 C CA . TYR A 1 89 ? 9.887 -1.657 -15.314 1.00 88.81 89 TYR A CA 1
ATOM 686 C C . TYR A 1 89 ? 8.618 -0.809 -15.355 1.00 88.81 89 TYR A C 1
ATOM 688 O O . TYR A 1 89 ? 7.989 -0.627 -14.314 1.00 88.81 89 TYR A O 1
ATOM 696 N N . HIS A 1 90 ? 8.221 -0.302 -16.527 1.00 89.94 90 HIS A N 1
ATOM 697 C CA . HIS A 1 90 ? 6.936 0.376 -16.666 1.00 89.94 90 HIS A CA 1
ATOM 698 C C . HIS A 1 90 ? 5.781 -0.612 -16.481 1.00 89.94 90 HIS A C 1
ATOM 700 O O . HIS A 1 90 ? 4.898 -0.348 -15.670 1.00 89.94 90 HIS A O 1
ATOM 706 N N . ASP A 1 91 ? 5.824 -1.774 -17.137 1.00 90.44 91 ASP A N 1
ATOM 707 C CA . ASP A 1 91 ? 4.787 -2.805 -16.992 1.00 90.44 91 ASP A CA 1
ATOM 708 C C . ASP A 1 91 ? 4.706 -3.320 -15.546 1.00 90.44 91 ASP A C 1
ATOM 710 O O . ASP A 1 91 ? 3.621 -3.431 -14.969 1.00 90.44 91 ASP A O 1
ATOM 714 N N . ALA A 1 92 ? 5.860 -3.553 -14.911 1.00 90.88 92 ALA A N 1
ATOM 715 C CA . ALA A 1 92 ? 5.918 -3.915 -13.496 1.00 90.88 92 ALA A CA 1
ATOM 716 C C . ALA A 1 92 ? 5.355 -2.807 -12.583 1.00 90.88 92 ALA A C 1
ATOM 718 O O . ALA A 1 92 ? 4.670 -3.098 -11.599 1.00 90.88 92 ALA A O 1
ATOM 719 N N . ALA A 1 93 ? 5.614 -1.536 -12.906 1.00 93.31 93 ALA A N 1
ATOM 720 C CA . ALA A 1 93 ? 5.066 -0.399 -12.176 1.00 93.31 93 ALA A CA 1
ATOM 721 C C . ALA A 1 93 ? 3.545 -0.277 -12.334 1.00 93.31 93 ALA A C 1
ATOM 723 O O . ALA A 1 93 ? 2.862 -0.034 -11.340 1.00 93.31 93 ALA A O 1
ATOM 724 N N . VAL A 1 94 ? 3.012 -0.516 -13.537 1.00 94.38 94 VAL A N 1
ATOM 725 C CA . VAL A 1 94 ? 1.567 -0.564 -13.805 1.00 94.38 94 VAL A CA 1
ATOM 726 C C . VAL A 1 94 ? 0.904 -1.665 -12.978 1.00 94.38 94 VAL A C 1
ATOM 728 O O . VAL A 1 94 ? -0.063 -1.391 -12.271 1.00 94.38 94 VAL A O 1
ATOM 731 N N . ALA A 1 95 ? 1.458 -2.881 -12.985 1.00 94.19 95 ALA A N 1
ATOM 732 C CA . ALA A 1 95 ? 0.920 -3.989 -12.196 1.00 94.19 95 ALA A CA 1
ATOM 733 C C . ALA A 1 95 ? 0.921 -3.680 -10.689 1.00 94.19 95 ALA A C 1
ATOM 735 O O . ALA A 1 95 ? -0.050 -3.955 -9.984 1.00 94.19 95 ALA A O 1
ATOM 736 N N . MET A 1 96 ? 1.995 -3.062 -10.188 1.00 93.81 96 MET A N 1
ATOM 737 C CA . MET A 1 96 ? 2.082 -2.643 -8.789 1.00 93.81 96 MET A CA 1
ATOM 738 C C . MET A 1 96 ? 1.074 -1.542 -8.452 1.00 93.81 96 MET A C 1
ATOM 740 O O . MET A 1 96 ? 0.496 -1.562 -7.366 1.00 93.81 96 MET A O 1
ATOM 744 N N . ARG A 1 97 ? 0.847 -0.603 -9.376 1.00 96.19 97 ARG A N 1
ATOM 745 C CA . ARG A 1 97 ? -0.146 0.460 -9.222 1.00 96.19 97 ARG A CA 1
ATOM 746 C C . ARG A 1 97 ? -1.548 -0.094 -9.089 1.00 96.19 97 ARG A C 1
ATOM 748 O O . ARG A 1 97 ? -2.266 0.283 -8.166 1.00 96.19 97 ARG A O 1
ATOM 755 N N . ASP A 1 98 ? -1.924 -0.986 -9.991 1.00 96.38 98 ASP A N 1
ATOM 756 C CA . ASP A 1 98 ? -3.267 -1.551 -9.999 1.00 96.38 98 ASP A CA 1
ATOM 757 C C . ASP A 1 98 ? -3.499 -2.383 -8.727 1.00 96.38 98 ASP A C 1
ATOM 759 O O . ASP A 1 98 ? -4.491 -2.177 -8.032 1.00 96.38 98 ASP A O 1
ATOM 763 N N . ALA A 1 99 ? -2.511 -3.186 -8.311 1.00 94.88 99 ALA A N 1
ATOM 764 C CA . ALA A 1 99 ? -2.569 -3.914 -7.043 1.00 94.88 99 ALA A CA 1
ATOM 765 C C . ALA A 1 99 ? -2.674 -2.989 -5.813 1.00 94.88 99 ALA A C 1
ATOM 767 O O . ALA A 1 99 ? -3.466 -3.246 -4.907 1.00 94.88 99 ALA A O 1
ATOM 768 N N . ALA A 1 100 ? -1.897 -1.901 -5.757 1.00 94.31 100 ALA A N 1
ATOM 769 C CA . ALA A 1 100 ? -1.946 -0.961 -4.637 1.00 94.31 100 ALA A CA 1
ATOM 770 C C . ALA A 1 100 ? -3.301 -0.237 -4.550 1.00 94.31 100 ALA A C 1
ATOM 772 O O . ALA A 1 100 ? -3.825 -0.042 -3.451 1.00 94.31 100 ALA A O 1
ATOM 773 N N . ARG A 1 101 ? -3.892 0.119 -5.698 1.00 96.88 101 ARG A N 1
ATOM 774 C CA . ARG A 1 101 ? -5.234 0.715 -5.774 1.00 96.88 101 ARG A CA 1
ATOM 775 C C . ARG A 1 101 ? -6.313 -0.254 -5.304 1.00 96.88 101 ARG A C 1
ATOM 777 O O . ARG A 1 101 ? -7.157 0.146 -4.505 1.00 96.88 101 ARG A O 1
ATOM 784 N N . ASP A 1 102 ? -6.251 -1.511 -5.731 1.00 97.38 102 ASP A N 1
ATOM 785 C CA . ASP A 1 102 ? -7.206 -2.542 -5.318 1.00 97.38 102 ASP A CA 1
ATOM 786 C C . ASP A 1 102 ? -7.167 -2.779 -3.804 1.00 97.38 102 ASP A C 1
ATOM 788 O O . ASP A 1 102 ? -8.213 -2.842 -3.149 1.00 97.38 102 ASP A O 1
ATOM 792 N N . VAL A 1 103 ? -5.966 -2.847 -3.219 1.00 94.25 103 VAL A N 1
ATOM 793 C CA . VAL A 1 103 ? -5.805 -2.981 -1.765 1.00 94.25 103 VAL A CA 1
ATOM 794 C C . VAL A 1 103 ? -6.355 -1.752 -1.043 1.00 94.25 103 VAL A C 1
ATOM 796 O O . VAL A 1 103 ? -7.142 -1.904 -0.109 1.00 94.25 103 VAL A O 1
ATOM 799 N N . ALA A 1 104 ? -6.004 -0.540 -1.486 1.00 95.75 104 ALA A N 1
ATOM 800 C CA . ALA A 1 104 ? -6.494 0.694 -0.876 1.00 95.75 104 ALA A CA 1
ATOM 801 C C . ALA A 1 104 ? -8.026 0.777 -0.900 1.00 95.75 104 ALA A C 1
ATOM 803 O O . ALA A 1 104 ? -8.639 1.064 0.129 1.00 95.75 104 ALA A O 1
ATOM 804 N N . GLN A 1 105 ? -8.644 0.452 -2.038 1.00 97.44 105 GLN A N 1
ATOM 805 C CA . GLN A 1 105 ? -10.097 0.441 -2.178 1.00 97.44 105 GLN A CA 1
ATOM 806 C C . GLN A 1 105 ? -10.748 -0.629 -1.297 1.00 97.44 105 GLN A C 1
ATOM 808 O O . GLN A 1 105 ? -11.769 -0.375 -0.66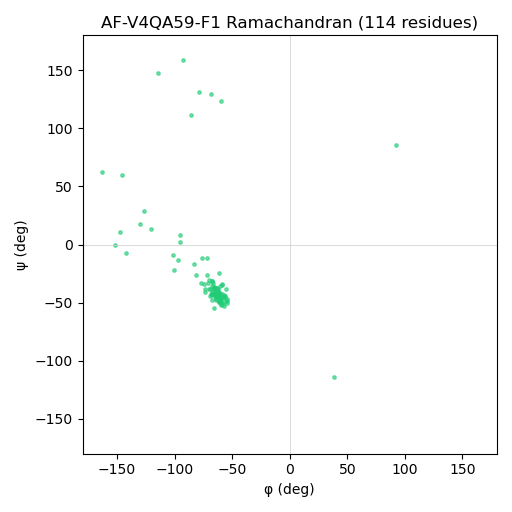0 1.00 97.44 105 GLN A O 1
ATOM 813 N N . THR A 1 106 ? -10.164 -1.827 -1.236 1.00 96.38 106 THR A N 1
ATOM 814 C CA . THR A 1 106 ? -10.681 -2.924 -0.406 1.00 96.38 106 THR A CA 1
ATOM 815 C C . THR A 1 106 ? -10.659 -2.550 1.073 1.00 96.38 106 THR A C 1
ATOM 817 O O . THR A 1 106 ? -11.645 -2.756 1.782 1.00 96.38 106 THR A O 1
ATOM 820 N N . VAL A 1 107 ? -9.557 -1.960 1.537 1.00 93.88 107 VAL A N 1
ATOM 821 C CA . VAL A 1 107 ? -9.397 -1.547 2.934 1.00 93.88 107 VAL A CA 1
ATOM 822 C C . VAL A 1 107 ? -10.299 -0.359 3.269 1.00 93.88 107 VAL A C 1
ATOM 824 O O . VAL A 1 107 ? -10.914 -0.352 4.333 1.00 93.88 107 VAL A O 1
ATOM 827 N N . GLU A 1 108 ? -10.470 0.596 2.353 1.00 96.38 108 GLU A N 1
ATOM 828 C CA . GLU A 1 108 ? -11.437 1.691 2.504 1.00 96.38 108 GLU A CA 1
ATOM 829 C C . GLU A 1 108 ? -12.880 1.181 2.585 1.00 96.38 108 GLU A C 1
ATOM 831 O O . GLU A 1 108 ? -13.632 1.600 3.462 1.00 96.38 108 GLU A O 1
ATOM 836 N N . ASN A 1 109 ? -13.262 0.227 1.736 1.00 96.25 109 ASN A N 1
ATOM 837 C CA . ASN A 1 109 ? -14.588 -0.386 1.788 1.00 96.25 109 ASN A CA 1
ATOM 838 C C . ASN A 1 109 ? -14.820 -1.107 3.121 1.00 96.25 109 ASN A C 1
ATOM 840 O O . ASN A 1 109 ? -15.884 -0.965 3.722 1.00 96.25 109 ASN A O 1
ATOM 844 N N . LEU A 1 110 ? -13.822 -1.854 3.601 1.00 90.69 110 LEU A N 1
ATOM 845 C CA . LEU A 1 110 ? -13.888 -2.535 4.892 1.00 90.69 110 LEU A CA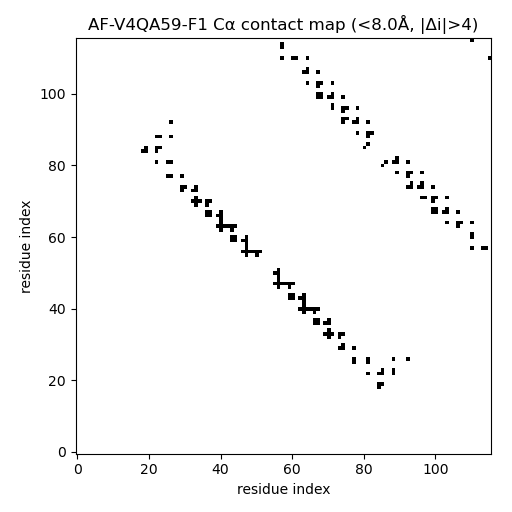 1
ATOM 846 C C . LEU A 1 110 ? -14.014 -1.539 6.053 1.00 90.69 110 LEU A C 1
ATOM 848 O O . LEU A 1 110 ? -14.804 -1.767 6.969 1.00 90.69 110 LEU A O 1
ATOM 852 N N . TYR A 1 111 ? -13.254 -0.442 6.013 1.00 92.44 111 TYR A N 1
ATOM 853 C CA . TYR A 1 111 ? -13.361 0.646 6.980 1.00 92.44 111 TYR A CA 1
ATOM 854 C C . TYR A 1 111 ? -14.768 1.249 6.969 1.00 92.44 111 TYR A C 1
ATOM 856 O O . TYR A 1 111 ? -15.415 1.273 8.012 1.00 92.44 111 TYR A O 1
ATOM 864 N N . ASN A 1 112 ? -15.284 1.640 5.802 1.00 94.25 112 ASN A N 1
ATOM 865 C CA . ASN A 1 112 ? -16.612 2.244 5.669 1.00 94.25 112 ASN A CA 1
ATOM 866 C C . ASN A 1 112 ? -17.726 1.317 6.180 1.00 94.25 112 ASN A C 1
ATOM 868 O O . ASN A 1 112 ? -18.681 1.782 6.784 1.00 94.25 112 ASN A O 1
ATOM 872 N N . GLN A 1 113 ? -17.596 -0.002 6.007 1.00 90.44 113 GLN A N 1
ATOM 873 C CA . GLN A 1 113 ? -18.563 -0.967 6.546 1.00 90.44 113 GLN A CA 1
ATOM 874 C C . GLN A 1 113 ? -18.518 -1.098 8.075 1.00 90.44 113 GLN A C 1
ATOM 876 O O . GLN A 1 113 ? -19.527 -1.440 8.689 1.00 90.44 113 GLN A O 1
ATOM 881 N N . LYS A 1 114 ? -17.348 -0.903 8.692 1.00 84.62 114 LYS A N 1
ATOM 882 C CA . LYS A 1 114 ? -17.132 -1.137 10.131 1.00 84.62 114 LYS A CA 1
ATOM 883 C C . LYS A 1 114 ? -17.156 0.142 10.975 1.00 84.62 114 LYS A C 1
ATOM 885 O O . LYS A 1 114 ? -17.339 0.049 12.189 1.00 84.62 114 LYS A O 1
ATOM 890 N N . CYS A 1 115 ? -16.919 1.292 10.351 1.00 89.75 115 CYS A N 1
ATOM 891 C CA . CYS A 1 115 ? -16.620 2.564 11.007 1.00 89.75 115 CYS A CA 1
ATOM 892 C C . CYS A 1 115 ? -17.239 3.795 10.319 1.00 89.75 115 CYS A C 1
ATOM 894 O O . CYS A 1 115 ? -17.093 4.889 10.866 1.00 89.7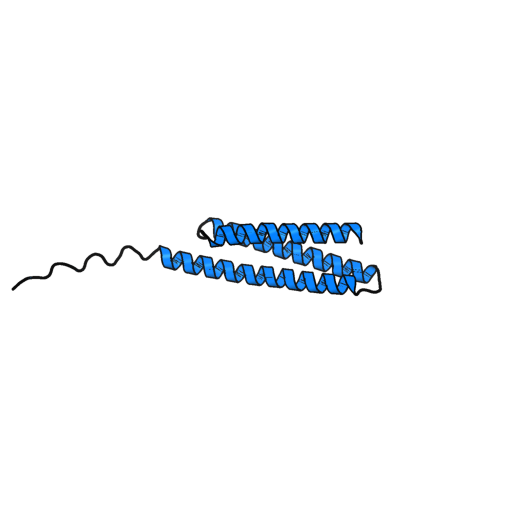5 115 CYS A O 1
ATOM 896 N N . GLY A 1 116 ? -17.850 3.637 9.137 1.00 75.00 116 GLY A N 1
ATOM 897 C CA . GLY A 1 116 ? -18.491 4.713 8.369 1.00 75.00 116 GLY A CA 1
ATOM 898 C C . GLY A 1 116 ? -19.973 4.888 8.665 1.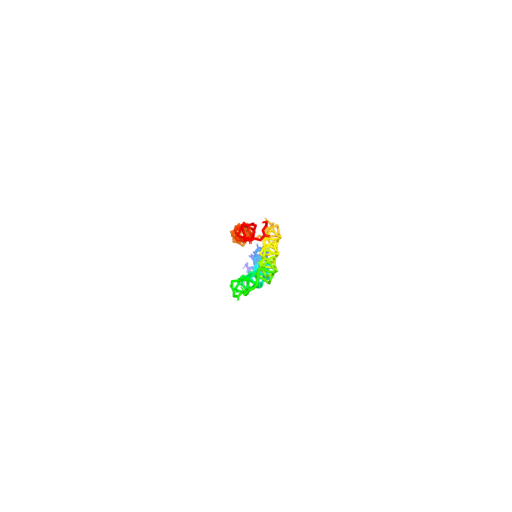00 75.00 116 GLY A C 1
ATOM 899 O O . GLY A 1 116 ? -20.583 3.967 9.255 1.00 75.00 116 GLY A O 1
#